Protein AF-A0A813IZZ0-F1 (afdb_monomer_lite)

Sequence (102 aa):
MAHFTDDGGKHEEIWGSPALDIMADRASTDIAKKVVMKDGRALLHADDNVKEDRDIVIRAVQENAESFMFASEELRADREVALLAVTGLGETLRLVALHLME

Radius of gyration: 22.54 Å; chains: 1; bounding box: 36×24×81 Å

pLDDT: mean 70.45, std 17.25, range [42.81, 94.0]

Secondary structure (DSSP, 8-state):
--------------S--HHHHHHHHHHHHHHHHHHHTT-GGGGGGS-HHHHS-HHHHHHHHHH-GGGGGGS-HHHHH-HHHHHHHHH-SSSTHHHHHHHTT-

Structure (mmCIF, N/CA/C/O backbone):
data_AF-A0A813IZZ0-F1
#
_entry.id   AF-A0A813IZZ0-F1
#
loop_
_atom_site.group_PDB
_atom_site.id
_atom_site.type_symbol
_atom_site.label_atom_id
_atom_site.label_alt_id
_atom_site.label_comp_id
_atom_site.label_asym_id
_atom_site.label_entity_id
_atom_site.label_seq_id
_atom_site.pdbx_PDB_ins_code
_atom_site.Cartn_x
_atom_site.Cartn_y
_atom_site.Cartn_z
_atom_site.occupancy
_atom_site.B_iso_or_equiv
_atom_site.auth_seq_id
_atom_site.auth_comp_id
_atom_site.auth_asym_id
_atom_site.auth_atom_id
_atom_site.pdbx_PDB_model_num
ATOM 1 N N . MET A 1 1 ? 19.513 2.495 -69.067 1.00 47.94 1 MET A N 1
ATOM 2 C CA . MET A 1 1 ? 18.042 2.385 -69.027 1.00 47.94 1 MET A CA 1
ATOM 3 C C . MET A 1 1 ? 17.700 0.941 -68.730 1.00 47.94 1 MET A C 1
ATOM 5 O O . MET A 1 1 ? 17.898 0.098 -69.591 1.00 47.94 1 MET A O 1
ATOM 9 N N . ALA A 1 2 ? 17.282 0.659 -67.502 1.00 42.81 2 ALA A N 1
ATOM 10 C CA . ALA A 1 2 ? 16.721 -0.627 -67.120 1.00 42.81 2 ALA A CA 1
ATOM 11 C C . ALA A 1 2 ? 15.501 -0.327 -66.253 1.00 42.81 2 ALA A C 1
ATOM 13 O O . ALA A 1 2 ? 15.612 0.348 -65.232 1.00 42.81 2 ALA A O 1
ATOM 14 N N . HIS A 1 3 ? 14.346 -0.757 -66.751 1.00 45.41 3 HIS A N 1
ATOM 15 C CA . HIS A 1 3 ? 13.090 -0.800 -66.025 1.00 45.41 3 HIS A CA 1
ATOM 16 C C . HIS A 1 3 ? 13.259 -1.712 -64.807 1.00 45.41 3 HIS A C 1
ATOM 18 O O . HIS A 1 3 ? 13.607 -2.879 -64.967 1.00 45.41 3 HIS A O 1
ATOM 24 N N . PHE A 1 4 ? 12.970 -1.187 -63.621 1.00 44.97 4 PHE A N 1
ATOM 25 C CA . PHE A 1 4 ? 12.551 -1.990 -62.481 1.00 44.97 4 PHE A C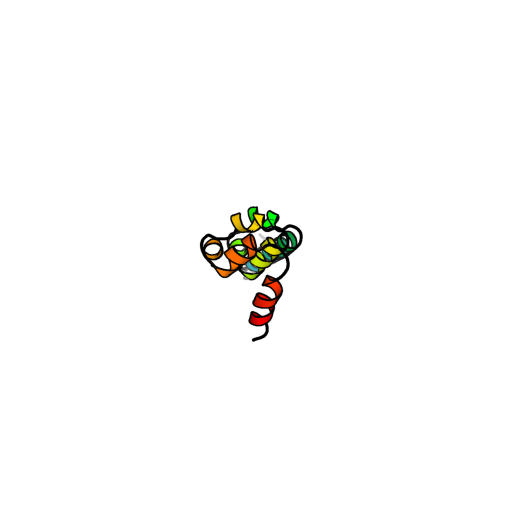A 1
ATOM 26 C C . PHE A 1 4 ? 11.119 -1.577 -62.169 1.00 44.97 4 PHE A C 1
ATOM 28 O O . PHE A 1 4 ? 10.809 -0.394 -62.043 1.00 44.97 4 PHE A O 1
ATOM 35 N N . THR A 1 5 ? 10.241 -2.567 -62.186 1.00 48.62 5 THR A N 1
ATOM 36 C CA . THR A 1 5 ? 8.821 -2.455 -61.885 1.00 48.62 5 THR A CA 1
ATOM 37 C C . THR A 1 5 ? 8.666 -2.098 -60.411 1.00 48.62 5 THR A C 1
ATOM 39 O O . THR A 1 5 ? 8.964 -2.924 -59.551 1.00 48.62 5 THR A O 1
ATOM 42 N N . ASP A 1 6 ? 8.225 -0.872 -60.138 1.00 50.12 6 ASP A N 1
ATOM 43 C CA . ASP A 1 6 ? 7.666 -0.467 -58.846 1.00 50.12 6 ASP A CA 1
ATOM 44 C C . ASP A 1 6 ? 6.273 -1.105 -58.745 1.00 50.12 6 ASP A C 1
ATOM 46 O O . ASP A 1 6 ? 5.251 -0.513 -59.093 1.00 50.12 6 ASP A O 1
ATOM 50 N N . ASP A 1 7 ? 6.264 -2.407 -58.451 1.00 47.16 7 ASP A N 1
ATOM 51 C CA . ASP A 1 7 ? 5.048 -3.145 -58.138 1.00 47.16 7 ASP A CA 1
ATOM 52 C C . ASP A 1 7 ? 4.567 -2.617 -56.788 1.00 47.16 7 ASP A C 1
ATOM 54 O O . ASP A 1 7 ? 5.323 -2.640 -55.818 1.00 47.16 7 ASP A O 1
ATOM 58 N N . GLY A 1 8 ? 3.349 -2.071 -56.765 1.00 50.72 8 GLY A N 1
ATOM 59 C CA . GLY A 1 8 ? 2.727 -1.352 -55.652 1.00 50.72 8 GLY A CA 1
ATOM 60 C C . GLY A 1 8 ? 2.453 -2.196 -54.404 1.00 50.72 8 GLY A C 1
ATOM 61 O O . GLY A 1 8 ? 1.342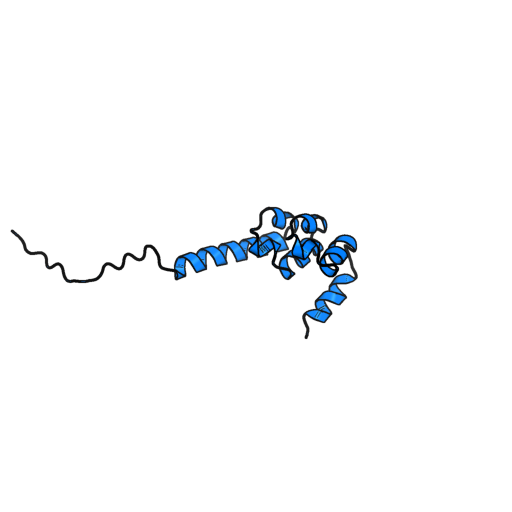 -2.192 -53.870 1.00 50.72 8 GLY A O 1
ATOM 62 N N . GLY A 1 9 ? 3.467 -2.892 -53.905 1.00 45.03 9 GLY A N 1
ATOM 63 C CA . GLY A 1 9 ? 3.528 -3.423 -52.564 1.00 45.03 9 GLY A CA 1
ATOM 64 C C . GLY A 1 9 ? 3.746 -2.260 -51.619 1.00 45.03 9 GLY A C 1
ATOM 65 O O . GLY A 1 9 ? 4.846 -1.728 -51.508 1.00 45.03 9 GLY A O 1
ATOM 66 N N . LYS A 1 10 ? 2.672 -1.860 -50.940 1.00 47.19 10 LYS A N 1
ATOM 67 C CA . LYS A 1 10 ? 2.740 -1.037 -49.738 1.00 47.19 10 LYS A CA 1
ATOM 68 C C . LYS A 1 10 ? 3.829 -1.634 -48.845 1.00 47.19 10 LYS A C 1
ATOM 70 O O . LYS A 1 10 ? 3.612 -2.666 -48.215 1.00 47.19 10 LYS A O 1
ATOM 75 N N . HIS A 1 11 ? 5.000 -1.007 -48.809 1.00 44.84 11 HIS A N 1
ATOM 76 C CA . HIS A 1 11 ? 5.886 -1.135 -47.669 1.00 44.84 11 HIS A CA 1
ATOM 77 C C . HIS A 1 11 ? 5.127 -0.482 -46.514 1.00 44.84 11 HIS A C 1
ATOM 79 O O . HIS A 1 11 ? 5.275 0.703 -46.239 1.00 44.84 11 HIS A O 1
ATOM 85 N N . GLU A 1 12 ? 4.227 -1.244 -45.894 1.00 45.16 12 GLU A N 1
ATOM 86 C CA . GLU A 1 12 ? 3.775 -0.956 -44.546 1.00 45.16 12 GLU A CA 1
ATOM 87 C C . GLU A 1 12 ? 5.017 -1.137 -43.675 1.00 45.16 12 GLU A C 1
ATOM 89 O O . GLU A 1 12 ? 5.334 -2.230 -43.210 1.00 45.16 12 GLU A O 1
ATOM 94 N N . GLU A 1 13 ? 5.795 -0.060 -43.555 1.00 45.91 13 GLU A N 1
ATOM 95 C CA . GLU A 1 13 ? 6.746 0.121 -42.475 1.00 45.91 13 GLU A CA 1
ATOM 96 C C . GLU A 1 13 ? 5.991 -0.156 -41.177 1.00 45.91 13 GLU A C 1
ATOM 98 O O . GLU A 1 13 ? 5.206 0.657 -40.690 1.00 45.91 13 GLU A O 1
ATOM 103 N N . ILE A 1 14 ? 6.219 -1.345 -40.623 1.00 50.97 14 ILE A N 1
ATOM 104 C CA . ILE A 1 14 ? 5.777 -1.753 -39.293 1.00 50.97 14 ILE A CA 1
ATOM 105 C C . ILE A 1 14 ? 6.649 -1.000 -38.269 1.00 50.97 14 ILE A C 1
ATOM 107 O O . ILE A 1 14 ? 7.393 -1.596 -37.503 1.00 50.97 14 ILE A O 1
ATOM 111 N N . TRP A 1 15 ? 6.622 0.332 -38.296 1.00 44.47 15 TRP A N 1
ATOM 112 C CA . TRP A 1 15 ? 7.303 1.221 -37.347 1.00 44.47 15 TRP A CA 1
ATOM 113 C C . TRP A 1 15 ? 6.273 1.975 -36.501 1.00 44.47 15 TRP A C 1
ATOM 115 O O . TRP A 1 15 ? 6.354 3.182 -36.301 1.00 44.47 15 TRP A O 1
ATOM 125 N N . GLY A 1 16 ? 5.262 1.248 -36.024 1.00 48.22 16 GLY A N 1
ATOM 126 C CA . GLY A 1 16 ? 4.205 1.837 -35.202 1.00 48.22 16 GLY A CA 1
ATOM 127 C C . GLY A 1 16 ? 2.951 0.986 -35.067 1.00 48.22 16 GLY A C 1
ATOM 128 O O . GLY A 1 16 ? 1.854 1.532 -35.010 1.00 48.22 16 GLY A O 1
ATOM 129 N N . SER A 1 17 ? 3.059 -0.349 -35.058 1.00 52.06 17 SER A N 1
ATOM 130 C CA . SER A 1 17 ? 1.896 -1.170 -34.711 1.00 52.06 17 SER A CA 1
ATOM 131 C C . SER A 1 17 ? 1.520 -0.910 -33.248 1.00 52.06 17 SER A C 1
ATOM 133 O O . SER A 1 17 ? 2.339 -1.207 -32.378 1.00 52.06 17 SER A O 1
ATOM 135 N N . PRO A 1 18 ? 0.282 -0.473 -32.938 1.00 53.72 18 PRO A N 1
ATOM 136 C CA . PRO A 1 18 ? -0.165 -0.274 -31.554 1.00 53.72 18 PRO A CA 1
ATOM 137 C C . PRO A 1 18 ? -0.018 -1.539 -30.694 1.00 53.72 18 PRO A C 1
ATOM 139 O O . PRO A 1 18 ? 0.115 -1.474 -29.478 1.00 53.72 18 PRO A O 1
ATOM 142 N N . ALA A 1 19 ? -0.006 -2.713 -31.333 1.00 52.78 19 ALA A N 1
ATOM 143 C CA . ALA A 1 19 ? 0.214 -3.995 -30.676 1.00 52.78 19 ALA A CA 1
ATOM 144 C C . ALA A 1 19 ? 1.611 -4.141 -30.033 1.00 52.78 19 ALA A C 1
ATOM 146 O O . ALA A 1 19 ? 1.727 -4.851 -29.037 1.00 52.78 19 ALA A O 1
ATOM 147 N N . LEU A 1 20 ? 2.651 -3.483 -30.566 1.00 51.66 20 LEU A N 1
ATOM 148 C CA . LEU A 1 20 ? 4.017 -3.525 -30.021 1.00 51.66 20 LEU A CA 1
ATOM 149 C C . LEU A 1 20 ? 4.165 -2.611 -28.793 1.00 51.66 20 LEU A C 1
ATOM 151 O O . LEU A 1 20 ? 4.736 -3.048 -27.793 1.00 51.66 20 LEU A O 1
ATOM 155 N N . ASP A 1 21 ? 3.565 -1.416 -28.820 1.00 54.59 21 ASP A N 1
ATOM 156 C CA . ASP A 1 21 ? 3.534 -0.500 -27.666 1.00 54.59 21 ASP A CA 1
ATOM 157 C C . ASP A 1 21 ? 2.757 -1.097 -26.483 1.00 54.59 21 ASP A C 1
ATOM 159 O O . ASP A 1 21 ? 3.217 -1.055 -25.343 1.00 54.59 21 ASP A O 1
ATOM 163 N N . ILE A 1 22 ? 1.619 -1.752 -26.745 1.00 54.41 22 ILE A N 1
ATOM 164 C CA . ILE A 1 22 ? 0.806 -2.375 -25.687 1.00 54.41 22 ILE A CA 1
ATOM 165 C C . ILE A 1 22 ? 1.542 -3.553 -25.016 1.00 54.41 22 ILE A C 1
ATOM 167 O O . ILE A 1 22 ? 1.336 -3.816 -23.831 1.00 54.41 22 ILE A O 1
ATOM 171 N N . MET A 1 23 ? 2.393 -4.291 -25.740 1.00 51.41 23 MET A N 1
ATOM 172 C CA . MET A 1 23 ? 3.144 -5.417 -25.164 1.00 51.41 23 MET A CA 1
ATOM 173 C C . MET A 1 23 ? 4.337 -4.965 -24.314 1.00 51.41 23 MET A C 1
ATOM 175 O O . MET A 1 23 ? 4.607 -5.586 -23.285 1.00 51.41 23 MET A O 1
ATOM 179 N N . ALA A 1 24 ? 5.023 -3.890 -24.713 1.00 52.22 24 ALA A N 1
ATOM 180 C CA . ALA A 1 24 ? 6.140 -3.330 -23.953 1.00 52.22 24 ALA A CA 1
ATOM 181 C C . ALA A 1 24 ? 5.681 -2.749 -22.602 1.00 52.22 24 ALA A C 1
ATOM 183 O O . ALA A 1 24 ? 6.324 -2.979 -21.573 1.00 52.22 24 ALA A O 1
ATOM 184 N N . ASP A 1 25 ? 4.528 -2.080 -22.591 1.00 56.25 25 ASP A N 1
ATOM 185 C CA . ASP A 1 25 ? 3.927 -1.501 -21.387 1.00 56.25 25 ASP A CA 1
ATOM 186 C C . ASP A 1 25 ? 3.438 -2.581 -20.399 1.00 56.25 25 ASP A C 1
ATOM 188 O O . ASP A 1 25 ? 3.743 -2.553 -19.202 1.00 56.25 25 ASP A O 1
ATOM 192 N N . ARG A 1 26 ? 2.783 -3.634 -20.915 1.00 56.84 26 ARG A N 1
ATOM 193 C CA . ARG A 1 26 ? 2.318 -4.772 -20.100 1.00 56.84 26 ARG A CA 1
ATOM 194 C C . ARG A 1 26 ? 3.464 -5.570 -19.486 1.00 56.84 26 ARG A C 1
ATOM 196 O O . ARG A 1 26 ? 3.408 -5.896 -18.303 1.00 56.84 26 ARG A O 1
ATOM 203 N N . ALA A 1 27 ? 4.518 -5.847 -20.254 1.00 57.84 27 ALA A N 1
ATOM 204 C CA . ALA A 1 27 ? 5.676 -6.586 -19.752 1.00 57.84 27 ALA A CA 1
ATOM 205 C C . ALA A 1 27 ? 6.413 -5.821 -18.635 1.00 57.84 27 ALA A C 1
ATOM 207 O O . ALA A 1 27 ? 6.845 -6.429 -17.653 1.00 57.84 27 ALA A O 1
ATOM 208 N N . SER A 1 28 ? 6.514 -4.495 -18.761 1.00 59.16 28 SER A N 1
ATOM 209 C CA . SER A 1 28 ? 7.123 -3.617 -17.750 1.00 59.16 28 SER A CA 1
ATOM 210 C C . SER A 1 28 ? 6.273 -3.563 -16.480 1.00 59.16 28 SER A C 1
ATOM 212 O O . SER A 1 28 ? 6.792 -3.728 -15.372 1.00 59.16 28 SER A O 1
ATOM 214 N N . THR A 1 29 ? 4.952 -3.467 -16.651 1.00 63.28 29 THR A N 1
ATOM 215 C CA . THR A 1 29 ? 3.976 -3.527 -15.560 1.00 63.28 29 THR A CA 1
ATOM 216 C C . THR A 1 29 ? 4.085 -4.846 -14.790 1.00 63.28 29 THR A C 1
ATOM 218 O O . THR A 1 29 ? 4.223 -4.830 -13.570 1.00 63.28 29 THR A O 1
ATOM 221 N N . ASP A 1 30 ? 4.110 -5.996 -15.471 1.00 72.56 30 ASP A N 1
ATOM 222 C CA . ASP A 1 30 ? 4.200 -7.320 -14.834 1.00 72.56 30 ASP A CA 1
ATOM 223 C C . ASP A 1 30 ? 5.491 -7.529 -14.028 1.00 72.56 30 ASP A C 1
ATOM 225 O O . ASP A 1 30 ? 5.489 -8.205 -12.991 1.00 72.56 30 ASP A O 1
ATOM 229 N N . ILE A 1 31 ? 6.609 -6.960 -14.488 1.00 71.50 31 ILE A N 1
ATOM 230 C CA . ILE A 1 31 ? 7.873 -6.987 -13.745 1.00 71.50 31 ILE A CA 1
ATOM 231 C C . ILE A 1 31 ? 7.754 -6.113 -12.496 1.00 71.50 31 ILE A C 1
ATOM 233 O O . ILE A 1 31 ? 8.085 -6.589 -11.409 1.00 71.50 31 ILE A O 1
ATOM 237 N N . ALA A 1 32 ? 7.220 -4.893 -12.617 1.00 68.62 32 ALA A N 1
ATOM 238 C CA . ALA A 1 32 ? 6.998 -4.006 -11.478 1.00 68.62 32 ALA A CA 1
ATOM 239 C C . ALA A 1 32 ? 6.113 -4.670 -10.408 1.00 68.62 32 ALA A C 1
ATOM 241 O O . ALA A 1 32 ? 6.505 -4.709 -9.240 1.00 68.62 32 ALA A O 1
ATOM 242 N N . LYS A 1 33 ? 5.004 -5.323 -10.802 1.00 73.38 33 LYS A N 1
ATOM 243 C CA . LYS A 1 33 ? 4.146 -6.086 -9.871 1.00 73.38 33 LYS A CA 1
ATOM 244 C C . LYS A 1 33 ? 4.948 -7.151 -9.116 1.00 73.38 33 LYS A C 1
ATOM 246 O O . LYS A 1 33 ? 4.849 -7.274 -7.897 1.00 73.38 33 LYS A O 1
ATOM 251 N N . LYS A 1 34 ? 5.773 -7.928 -9.827 1.00 79.31 34 LYS A N 1
ATOM 252 C CA . LYS A 1 34 ? 6.586 -9.003 -9.229 1.00 79.31 34 LYS A CA 1
ATOM 253 C C . LYS A 1 34 ? 7.665 -8.493 -8.280 1.00 79.31 34 LYS A C 1
ATOM 255 O O . LYS A 1 34 ? 7.985 -9.198 -7.326 1.00 79.31 34 LYS A O 1
ATOM 260 N N . VAL A 1 35 ? 8.241 -7.324 -8.550 1.00 79.88 35 VAL A N 1
ATOM 261 C CA . VAL A 1 35 ? 9.268 -6.724 -7.691 1.00 79.88 35 VAL A CA 1
ATOM 262 C C . VAL A 1 35 ? 8.631 -6.181 -6.413 1.00 79.88 35 VAL A C 1
ATOM 264 O O . VAL A 1 35 ? 9.101 -6.521 -5.332 1.00 79.88 35 VAL A O 1
ATOM 267 N N . VAL A 1 36 ? 7.513 -5.455 -6.522 1.00 80.00 36 VAL A N 1
ATOM 268 C CA . VAL A 1 36 ? 6.763 -4.938 -5.362 1.00 80.00 36 VAL A CA 1
ATOM 269 C C . VAL A 1 36 ? 6.296 -6.062 -4.434 1.00 80.00 36 VAL A C 1
ATOM 271 O O . VAL A 1 36 ? 6.370 -5.931 -3.218 1.00 80.00 36 VAL A O 1
ATOM 274 N N . MET A 1 37 ? 5.888 -7.207 -4.989 1.00 76.88 37 MET A N 1
ATOM 275 C CA . MET A 1 37 ? 5.506 -8.376 -4.184 1.00 76.88 37 MET A CA 1
ATOM 276 C C . MET A 1 37 ? 6.667 -9.039 -3.425 1.00 76.88 37 MET A C 1
ATOM 278 O O . MET A 1 37 ? 6.408 -9.849 -2.543 1.00 76.88 37 MET A O 1
ATOM 282 N N . LYS A 1 38 ? 7.928 -8.779 -3.790 1.00 81.81 38 LYS A N 1
ATOM 283 C CA . LYS A 1 38 ? 9.111 -9.327 -3.098 1.00 81.81 38 LYS A CA 1
ATOM 284 C C . LYS A 1 38 ? 9.764 -8.320 -2.160 1.00 81.81 38 LYS A C 1
ATOM 286 O O . LYS A 1 38 ? 10.455 -8.719 -1.230 1.00 81.81 38 LYS A O 1
ATOM 291 N N . ASP A 1 39 ? 9.599 -7.040 -2.460 1.00 83.69 39 ASP A N 1
ATOM 292 C CA . ASP A 1 39 ? 10.048 -5.927 -1.642 1.00 83.69 39 ASP A CA 1
ATOM 293 C C . ASP A 1 39 ? 9.011 -4.812 -1.754 1.00 83.69 39 ASP A C 1
ATOM 295 O O . ASP A 1 39 ? 8.971 -4.081 -2.748 1.00 83.69 39 ASP A O 1
ATOM 299 N N . GLY A 1 40 ? 8.181 -4.663 -0.719 1.00 81.31 40 GLY A N 1
ATOM 300 C CA . GLY A 1 40 ? 7.147 -3.631 -0.681 1.00 81.31 40 GLY A CA 1
ATOM 301 C C . GLY A 1 40 ? 7.699 -2.218 -0.904 1.00 81.31 40 GLY A C 1
ATOM 302 O O . GLY A 1 40 ? 7.001 -1.360 -1.441 1.00 81.31 40 GLY A O 1
ATOM 303 N N . ARG A 1 41 ? 8.978 -1.955 -0.592 1.00 87.44 41 ARG A N 1
ATOM 304 C CA . ARG A 1 41 ? 9.605 -0.640 -0.821 1.00 87.44 41 ARG A CA 1
ATOM 305 C C . ARG A 1 41 ? 9.792 -0.315 -2.296 1.00 87.44 41 ARG A C 1
ATOM 307 O O . ARG A 1 41 ? 9.921 0.860 -2.636 1.00 87.44 41 ARG A O 1
ATOM 314 N N . ALA A 1 42 ? 9.769 -1.315 -3.176 1.00 87.69 42 ALA A N 1
ATOM 315 C CA . ALA A 1 42 ? 9.839 -1.093 -4.614 1.00 87.69 42 ALA A CA 1
ATOM 316 C C . ALA A 1 42 ? 8.646 -0.283 -5.144 1.00 87.69 42 ALA A C 1
ATOM 318 O O . ALA A 1 42 ? 8.745 0.289 -6.229 1.00 87.69 42 ALA A O 1
ATOM 319 N N . LEU A 1 43 ? 7.566 -0.155 -4.360 1.00 87.31 43 LEU A N 1
ATOM 320 C CA . LEU A 1 43 ? 6.436 0.715 -4.676 1.00 87.31 43 LEU A CA 1
ATOM 321 C C . LEU A 1 43 ? 6.866 2.181 -4.877 1.00 87.31 43 LEU A C 1
ATOM 323 O O . LEU A 1 43 ? 6.276 2.871 -5.698 1.00 87.31 43 LEU A O 1
ATOM 327 N N . LEU A 1 44 ? 7.944 2.641 -4.226 1.00 90.00 44 LEU A N 1
ATOM 328 C CA . LEU A 1 44 ? 8.532 3.971 -4.452 1.00 90.00 44 LEU A CA 1
ATOM 329 C C . LEU A 1 44 ? 8.857 4.228 -5.934 1.00 90.00 44 LEU A C 1
ATOM 331 O O . LEU A 1 44 ? 8.626 5.328 -6.441 1.00 90.00 44 LEU A O 1
ATOM 335 N N . HIS A 1 45 ? 9.398 3.215 -6.613 1.00 87.81 45 HIS A N 1
ATOM 336 C CA . HIS A 1 45 ? 9.883 3.302 -7.991 1.00 87.81 45 HIS A CA 1
ATOM 337 C C . HIS A 1 45 ? 8.839 2.899 -9.029 1.00 87.81 45 HIS A C 1
ATOM 339 O O . HIS A 1 45 ? 9.117 2.984 -10.221 1.00 87.81 45 HIS A 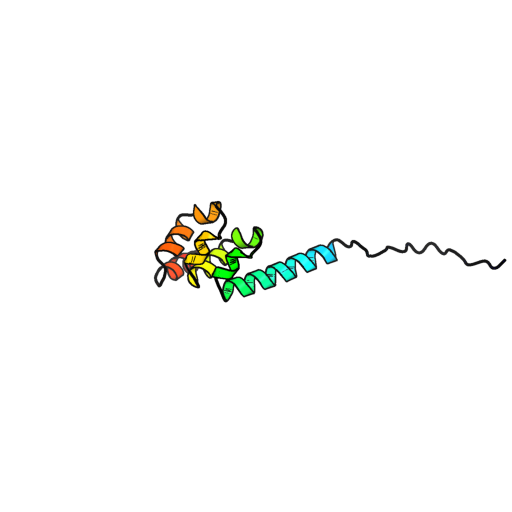O 1
ATOM 345 N N . ALA A 1 46 ? 7.674 2.433 -8.589 1.00 86.94 46 ALA A N 1
ATOM 346 C CA . ALA A 1 46 ? 6.626 2.005 -9.491 1.00 86.94 46 ALA A CA 1
ATOM 347 C C . ALA A 1 46 ? 5.897 3.212 -10.104 1.00 86.94 46 ALA A C 1
ATOM 349 O O . ALA A 1 46 ? 5.809 4.280 -9.486 1.00 86.94 46 ALA A O 1
ATOM 350 N N . ASP A 1 47 ? 5.375 3.027 -11.311 1.00 88.62 47 ASP A N 1
ATOM 351 C CA . ASP A 1 47 ? 4.530 4.018 -11.974 1.00 88.62 47 ASP A CA 1
ATOM 352 C C . ASP A 1 47 ? 3.169 4.146 -11.278 1.00 88.62 47 ASP A C 1
ATOM 354 O O . ASP A 1 47 ? 2.765 3.285 -10.488 1.00 88.62 47 ASP A O 1
ATOM 358 N N . ASP A 1 48 ? 2.441 5.215 -11.596 1.00 87.44 48 ASP A N 1
ATOM 359 C CA . ASP A 1 48 ? 1.184 5.565 -10.925 1.00 87.44 48 ASP A CA 1
ATOM 360 C C . ASP A 1 48 ? 0.137 4.448 -11.034 1.00 87.44 48 ASP A C 1
ATOM 362 O O . ASP A 1 48 ? -0.468 4.082 -10.031 1.00 87.44 48 ASP A O 1
ATOM 366 N N . ASN A 1 49 ? 0.056 3.769 -12.187 1.00 87.19 49 ASN A N 1
ATOM 367 C CA . ASN A 1 49 ? -0.806 2.594 -12.383 1.00 87.19 49 ASN A CA 1
ATOM 368 C C . ASN A 1 49 ? -0.603 1.503 -11.315 1.00 87.19 49 ASN A C 1
ATOM 370 O O . ASN A 1 49 ? -1.536 0.785 -10.975 1.00 87.19 49 ASN A O 1
ATOM 374 N N . VAL A 1 50 ? 0.622 1.337 -10.810 1.00 86.69 50 VAL A N 1
ATOM 375 C CA . VAL A 1 50 ? 0.959 0.340 -9.783 1.00 86.69 50 VAL A CA 1
ATOM 376 C C . VAL A 1 50 ? 0.719 0.896 -8.378 1.00 86.69 50 VAL A C 1
ATOM 378 O O . VAL A 1 50 ? 0.319 0.150 -7.488 1.00 86.69 50 VAL A O 1
ATOM 381 N N . LYS A 1 51 ? 0.942 2.199 -8.172 1.00 90.06 51 LYS A N 1
ATOM 382 C CA . LYS A 1 51 ? 0.684 2.902 -6.902 1.00 90.06 51 LYS A CA 1
ATOM 383 C C . LYS A 1 51 ? -0.800 3.117 -6.617 1.00 90.06 51 LYS A C 1
ATOM 385 O O . LYS A 1 51 ? -1.151 3.323 -5.458 1.00 90.06 51 LYS A O 1
ATOM 390 N N . GLU A 1 52 ? -1.634 3.084 -7.650 1.00 90.81 52 GLU A N 1
ATOM 391 C CA . GLU A 1 52 ? -3.099 3.163 -7.600 1.00 90.81 52 GLU A CA 1
ATOM 392 C C . GLU A 1 52 ? -3.766 1.775 -7.597 1.00 90.81 52 GLU A C 1
ATOM 394 O O . GLU A 1 52 ? -4.949 1.648 -7.278 1.00 90.81 52 GLU A O 1
ATOM 399 N N . ASP A 1 53 ? -3.022 0.710 -7.919 1.00 89.38 53 ASP A N 1
ATOM 400 C CA . ASP A 1 53 ? -3.525 -0.664 -7.879 1.00 89.38 53 ASP A CA 1
ATOM 401 C C . ASP A 1 53 ? -3.621 -1.134 -6.421 1.00 89.38 53 ASP A C 1
ATOM 403 O O . ASP A 1 53 ? -2.632 -1.489 -5.767 1.00 89.38 53 ASP A O 1
ATOM 407 N N . ARG A 1 54 ? -4.853 -1.129 -5.909 1.00 86.38 54 ARG A N 1
ATOM 408 C CA . ARG A 1 54 ? -5.177 -1.465 -4.521 1.00 86.38 54 ARG A CA 1
ATOM 409 C C . ARG A 1 54 ? -4.601 -2.810 -4.085 1.00 86.38 54 ARG A C 1
ATOM 411 O O . ARG A 1 54 ? -4.047 -2.898 -2.991 1.00 86.38 54 ARG A O 1
ATOM 41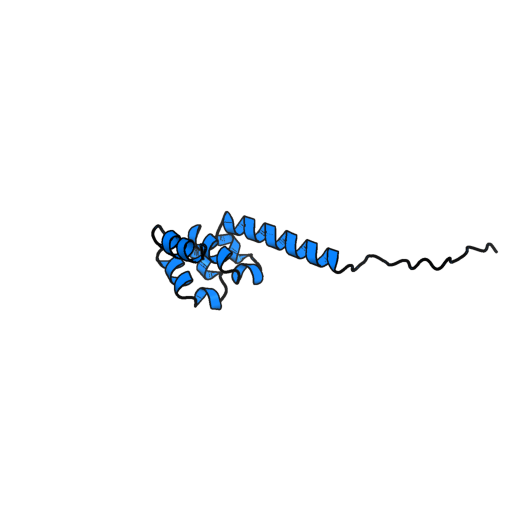8 N N . ASP A 1 55 ? -4.702 -3.845 -4.914 1.00 85.44 55 ASP A N 1
ATOM 419 C CA . ASP A 1 55 ? -4.246 -5.189 -4.548 1.00 85.44 55 ASP A CA 1
ATOM 420 C C . ASP A 1 55 ? -2.723 -5.248 -4.428 1.00 85.44 55 ASP A C 1
ATOM 422 O O . ASP A 1 55 ? -2.184 -5.919 -3.541 1.00 85.44 55 ASP A O 1
ATOM 426 N N . ILE A 1 56 ? -2.017 -4.519 -5.295 1.00 86.38 56 ILE A N 1
ATOM 427 C CA . ILE A 1 56 ? -0.560 -4.416 -5.231 1.00 86.38 56 ILE A CA 1
ATOM 428 C C . ILE A 1 56 ? -0.135 -3.641 -3.992 1.00 86.38 56 ILE A C 1
ATOM 430 O O . ILE A 1 56 ? 0.748 -4.107 -3.272 1.00 86.38 56 ILE A O 1
ATOM 434 N N . VAL A 1 57 ? -0.767 -2.500 -3.716 1.00 87.44 57 VAL A N 1
ATOM 435 C CA . VAL A 1 57 ? -0.469 -1.690 -2.530 1.00 87.44 57 VAL A CA 1
ATOM 436 C C . VAL A 1 57 ? -0.714 -2.488 -1.256 1.00 87.44 57 VAL A C 1
ATOM 438 O O . VAL A 1 57 ? 0.149 -2.516 -0.386 1.00 87.44 57 VAL A O 1
ATOM 441 N N . ILE A 1 58 ? -1.834 -3.206 -1.150 1.00 85.12 58 ILE A N 1
ATOM 442 C CA . ILE A 1 58 ? -2.118 -4.052 0.017 1.00 85.12 58 ILE A CA 1
ATOM 443 C C . ILE A 1 58 ? -1.020 -5.103 0.211 1.00 85.12 58 ILE A C 1
ATOM 445 O O . ILE A 1 58 ? -0.540 -5.281 1.330 1.00 85.12 58 ILE A O 1
ATOM 449 N N . ARG A 1 59 ? -0.584 -5.775 -0.861 1.00 84.31 59 ARG A N 1
ATOM 450 C CA . ARG A 1 59 ? 0.517 -6.751 -0.788 1.00 84.31 59 ARG A CA 1
ATOM 451 C C . ARG A 1 59 ? 1.845 -6.100 -0.403 1.00 84.31 59 ARG A C 1
ATOM 453 O O . ARG A 1 59 ? 2.564 -6.647 0.427 1.00 84.31 59 ARG A O 1
ATOM 460 N N . ALA A 1 60 ? 2.153 -4.930 -0.959 1.00 86.62 60 ALA A N 1
ATOM 461 C C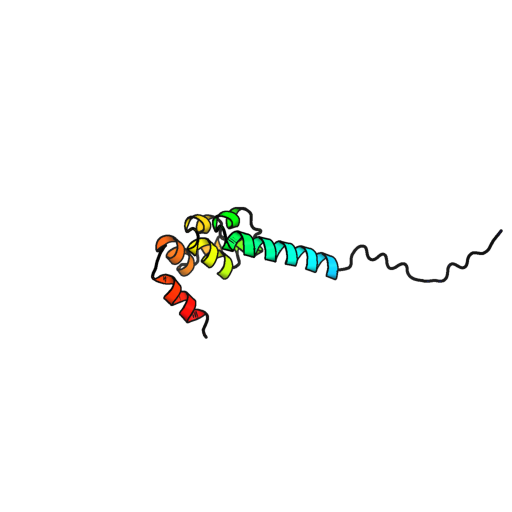A . ALA A 1 60 ? 3.351 -4.167 -0.620 1.00 86.62 60 ALA A CA 1
ATOM 462 C C . ALA A 1 60 ? 3.372 -3.801 0.869 1.00 86.62 60 ALA A C 1
ATOM 464 O O . ALA A 1 60 ? 4.397 -3.957 1.528 1.00 86.62 60 ALA A O 1
ATOM 465 N N . VAL A 1 61 ? 2.227 -3.367 1.404 1.00 86.00 61 VAL A N 1
ATOM 466 C CA . VAL A 1 61 ? 2.041 -2.984 2.810 1.00 86.00 61 VAL A CA 1
ATOM 467 C C . VAL A 1 61 ? 2.143 -4.189 3.742 1.00 86.00 61 VAL A C 1
ATOM 469 O O . VAL A 1 61 ? 2.710 -4.069 4.825 1.00 86.00 61 VAL A O 1
ATOM 472 N N . GLN A 1 62 ? 1.641 -5.352 3.321 1.00 82.12 62 GLN A N 1
ATOM 473 C CA . GLN A 1 62 ? 1.787 -6.608 4.064 1.00 82.12 62 GLN A CA 1
ATOM 474 C C . GLN A 1 62 ? 3.249 -7.053 4.184 1.00 82.12 62 GLN A C 1
ATOM 476 O O . GLN A 1 62 ? 3.649 -7.530 5.242 1.00 82.12 62 GLN A O 1
ATOM 481 N N . GLU A 1 63 ? 4.040 -6.889 3.123 1.00 84.88 63 GLU A N 1
ATOM 482 C CA . GLU A 1 63 ? 5.480 -7.173 3.155 1.00 84.88 63 GLU A CA 1
ATOM 483 C C . GLU A 1 63 ? 6.253 -6.105 3.939 1.00 84.88 63 GLU A C 1
ATOM 485 O O . GLU A 1 63 ? 7.142 -6.411 4.732 1.00 84.88 63 GLU A O 1
ATOM 490 N N . ASN A 1 64 ? 5.917 -4.832 3.732 1.00 85.75 64 ASN A N 1
ATOM 491 C CA . ASN A 1 64 ? 6.512 -3.716 4.445 1.00 85.75 64 ASN A CA 1
ATOM 492 C C . ASN A 1 64 ? 5.512 -2.567 4.596 1.00 85.75 64 ASN A C 1
ATOM 494 O O . ASN A 1 64 ? 5.221 -1.858 3.632 1.00 85.75 64 ASN A O 1
ATOM 498 N N . ALA A 1 65 ? 5.064 -2.318 5.826 1.00 85.12 65 ALA A N 1
ATOM 499 C CA . ALA A 1 65 ? 4.110 -1.260 6.144 1.00 85.12 65 ALA A CA 1
ATOM 500 C C . ALA A 1 65 ? 4.579 0.147 5.725 1.00 85.12 65 ALA A C 1
ATOM 502 O O . ALA A 1 65 ? 3.750 0.989 5.382 1.00 85.12 65 ALA A O 1
ATOM 503 N N . GLU A 1 66 ? 5.893 0.402 5.679 1.00 85.75 66 GLU A N 1
ATOM 504 C CA . GLU A 1 66 ? 6.438 1.684 5.210 1.00 85.75 66 GLU A CA 1
ATOM 505 C C . GLU A 1 66 ? 6.109 1.948 3.738 1.00 85.75 66 GLU A C 1
ATOM 507 O O . GLU A 1 66 ? 6.032 3.102 3.331 1.00 85.75 66 GLU A O 1
ATOM 512 N N . SER A 1 67 ? 5.854 0.908 2.937 1.00 88.75 67 SER A N 1
ATOM 513 C CA . SER A 1 67 ? 5.484 1.074 1.528 1.00 88.75 67 SER A CA 1
ATOM 514 C C . SER A 1 67 ? 4.193 1.871 1.329 1.00 88.75 67 SER A C 1
ATOM 516 O O . SER A 1 67 ? 4.046 2.534 0.305 1.00 88.75 67 SER A O 1
ATOM 518 N N . PHE A 1 68 ? 3.302 1.896 2.328 1.00 88.88 68 PHE A N 1
ATOM 519 C CA . PHE A 1 68 ? 2.050 2.653 2.298 1.00 88.88 68 PHE A CA 1
ATOM 520 C C . PHE A 1 68 ? 2.258 4.137 1.974 1.00 88.88 68 PHE A C 1
ATOM 522 O O . PHE A 1 68 ? 1.425 4.752 1.312 1.00 88.88 68 PHE A O 1
ATOM 529 N N . MET A 1 69 ? 3.391 4.721 2.382 1.00 89.94 69 MET A N 1
ATOM 530 C CA . MET A 1 69 ? 3.689 6.130 2.112 1.00 89.94 69 MET A CA 1
ATOM 531 C C . MET A 1 69 ? 3.882 6.441 0.619 1.00 89.94 69 MET A C 1
ATOM 533 O O . MET A 1 69 ? 3.821 7.608 0.241 1.00 89.94 69 MET A O 1
ATOM 537 N N . PHE A 1 70 ? 4.118 5.418 -0.212 1.00 91.69 70 PHE A N 1
ATOM 538 C CA . PHE A 1 70 ? 4.336 5.543 -1.656 1.00 91.69 70 PHE A CA 1
ATOM 539 C C . PHE A 1 70 ? 3.096 5.219 -2.496 1.00 91.69 70 PHE A C 1
ATOM 541 O O . PHE A 1 70 ? 3.152 5.365 -3.716 1.00 91.69 70 PHE A O 1
ATOM 548 N N . ALA A 1 71 ? 2.002 4.781 -1.869 1.00 90.81 71 ALA A N 1
ATOM 549 C CA . ALA A 1 71 ? 0.727 4.584 -2.546 1.00 90.81 71 ALA A CA 1
ATOM 550 C C . ALA A 1 71 ? 0.106 5.924 -2.978 1.00 90.81 71 ALA A C 1
ATOM 552 O O . ALA A 1 71 ? 0.458 6.990 -2.451 1.00 90.81 71 ALA A O 1
ATOM 553 N N . SER A 1 72 ? -0.845 5.858 -3.915 1.00 94.00 72 SER A N 1
ATOM 554 C CA . SER A 1 72 ? -1.589 7.035 -4.372 1.00 94.00 72 SER A CA 1
ATOM 555 C C . SER A 1 72 ? -2.289 7.752 -3.210 1.00 94.00 72 SER A C 1
ATOM 557 O O . SER A 1 72 ? -2.509 7.184 -2.135 1.00 94.00 72 SER A O 1
ATOM 559 N N . GLU A 1 73 ? -2.625 9.029 -3.390 1.00 92.94 73 GLU A N 1
ATOM 560 C CA . GLU A 1 73 ? -3.281 9.803 -2.329 1.00 92.94 73 GLU A CA 1
ATOM 561 C C . GLU A 1 73 ? -4.647 9.213 -1.963 1.00 92.94 73 GLU A C 1
ATOM 563 O O . GLU A 1 73 ? -5.002 9.158 -0.786 1.00 92.94 73 GLU A O 1
ATOM 568 N N . GLU A 1 74 ? -5.369 8.702 -2.958 1.00 92.44 74 GLU A N 1
ATOM 569 C CA . GLU A 1 74 ? -6.664 8.044 -2.818 1.00 92.44 74 GLU A CA 1
ATOM 570 C C . GLU A 1 74 ? -6.552 6.790 -1.952 1.00 92.44 74 GLU A C 1
ATOM 572 O O . GLU A 1 74 ? -7.320 6.628 -1.005 1.00 92.44 74 GLU A O 1
ATOM 577 N N . LEU A 1 75 ? -5.562 5.930 -2.217 1.00 90.44 75 LEU A N 1
ATOM 578 C CA . LEU A 1 75 ? -5.340 4.723 -1.420 1.00 90.44 75 LEU A CA 1
ATOM 579 C C . LEU A 1 75 ? -4.772 5.031 -0.035 1.00 90.44 75 LEU A C 1
ATOM 581 O O . LEU A 1 75 ? -5.051 4.303 0.914 1.00 90.44 75 LEU A O 1
ATOM 585 N N . ARG A 1 76 ? -4.021 6.127 0.122 1.00 88.75 76 ARG A N 1
ATOM 586 C CA . ARG A 1 76 ? -3.604 6.599 1.450 1.00 88.75 76 ARG A CA 1
ATOM 587 C C . ARG A 1 76 ? -4.768 7.163 2.268 1.00 88.75 76 ARG A C 1
ATOM 589 O O . ARG A 1 76 ? -4.732 7.106 3.497 1.00 88.75 76 ARG A O 1
ATOM 596 N N . ALA A 1 77 ? -5.790 7.695 1.603 1.00 88.44 77 ALA A N 1
ATOM 597 C CA . ALA A 1 77 ? -7.030 8.148 2.224 1.00 88.44 77 ALA A CA 1
ATOM 598 C C . ALA A 1 77 ? -8.047 7.012 2.443 1.00 88.44 77 ALA A C 1
ATOM 600 O O . ALA A 1 77 ? -8.973 7.174 3.244 1.00 88.44 77 ALA A O 1
ATOM 601 N N . ASP A 1 78 ? -7.878 5.862 1.779 1.00 88.75 78 ASP A N 1
ATOM 602 C CA . ASP A 1 78 ? -8.683 4.666 2.020 1.00 88.75 78 ASP A CA 1
ATOM 603 C C . ASP A 1 78 ? -8.439 4.177 3.453 1.00 88.75 78 ASP A C 1
ATOM 605 O O . ASP A 1 78 ? -7.355 3.726 3.834 1.00 88.75 78 ASP A O 1
ATOM 609 N N . ARG A 1 79 ? -9.493 4.270 4.265 1.00 83.00 79 ARG A N 1
ATOM 610 C CA . ARG A 1 79 ? -9.474 3.887 5.674 1.00 83.00 79 ARG A CA 1
ATOM 611 C C . ARG A 1 79 ? -9.042 2.435 5.872 1.00 83.00 79 ARG A C 1
ATOM 613 O O . ARG A 1 79 ? -8.376 2.148 6.862 1.00 83.00 79 ARG A O 1
ATOM 620 N N . GLU A 1 80 ? -9.435 1.521 4.993 1.00 82.31 80 GLU A N 1
ATOM 621 C CA . GLU A 1 80 ? -9.081 0.106 5.105 1.00 82.31 80 GLU A CA 1
ATOM 622 C C . GLU A 1 80 ? -7.596 -0.119 4.822 1.00 82.31 80 GLU A C 1
ATOM 624 O O . GLU A 1 80 ? -6.932 -0.837 5.571 1.00 82.31 80 GLU A O 1
ATOM 629 N N . VAL A 1 81 ? -7.054 0.544 3.798 1.00 80.94 81 VAL A N 1
ATOM 630 C CA . VAL A 1 81 ? -5.630 0.448 3.436 1.00 80.94 81 VAL A CA 1
ATOM 631 C C . VAL A 1 81 ? -4.751 1.150 4.479 1.00 80.94 81 VAL A C 1
ATOM 633 O O . VAL A 1 81 ? -3.722 0.613 4.891 1.00 80.94 81 VAL A O 1
ATOM 636 N N . ALA A 1 82 ? -5.189 2.293 5.007 1.00 82.44 82 ALA A N 1
ATOM 637 C CA . ALA A 1 82 ? -4.513 2.971 6.110 1.00 82.44 82 ALA A CA 1
ATOM 638 C C . ALA A 1 82 ? -4.504 2.123 7.391 1.00 82.44 82 ALA A C 1
ATOM 640 O O . ALA A 1 82 ? -3.483 2.020 8.073 1.00 82.44 82 ALA A O 1
ATOM 641 N N . LEU A 1 83 ? -5.625 1.469 7.713 1.00 81.81 83 LEU A N 1
ATOM 642 C CA . LEU A 1 83 ? -5.693 0.552 8.850 1.00 81.81 83 LEU A CA 1
ATOM 643 C C . LEU A 1 83 ? -4.785 -0.660 8.649 1.00 81.81 83 LEU A C 1
ATOM 645 O O . LEU A 1 83 ? -4.132 -1.071 9.605 1.00 81.81 83 LEU A O 1
ATOM 649 N N . LEU A 1 84 ? -4.695 -1.205 7.434 1.00 78.94 84 LEU A N 1
ATOM 650 C CA . LEU A 1 84 ? -3.749 -2.270 7.092 1.00 78.94 84 LEU A CA 1
ATOM 651 C C . LEU A 1 84 ? -2.304 -1.863 7.412 1.00 78.94 84 LEU A C 1
ATOM 653 O O . LEU A 1 84 ? -1.600 -2.611 8.089 1.00 78.94 84 LEU A O 1
ATOM 657 N N . ALA A 1 85 ? -1.895 -0.658 7.009 1.00 79.00 85 ALA A N 1
ATOM 658 C CA . ALA A 1 85 ? -0.544 -0.154 7.245 1.00 79.00 85 ALA A CA 1
ATOM 659 C C . ALA A 1 85 ? -0.229 0.070 8.733 1.00 79.00 85 ALA A C 1
ATOM 661 O O . ALA A 1 85 ? 0.888 -0.181 9.176 1.00 79.00 85 ALA A O 1
ATOM 662 N N . VAL A 1 86 ? -1.215 0.506 9.523 1.00 79.00 86 VAL A N 1
ATOM 663 C CA . VAL A 1 86 ? -1.040 0.751 10.966 1.00 79.00 86 VAL A CA 1
ATOM 664 C C . VAL A 1 86 ? -1.114 -0.536 11.792 1.00 79.00 86 VAL A C 1
ATOM 666 O O . VAL A 1 86 ? -0.424 -0.660 12.801 1.00 79.00 86 VAL A O 1
ATOM 669 N N . THR A 1 87 ? -1.958 -1.492 11.397 1.00 73.50 87 THR A N 1
ATOM 670 C CA . THR A 1 87 ? -2.189 -2.725 12.175 1.00 73.50 87 THR A CA 1
ATOM 671 C C . THR A 1 87 ? -1.187 -3.830 11.861 1.00 73.50 87 THR A C 1
ATOM 673 O O . THR A 1 87 ? -1.027 -4.739 12.673 1.00 73.50 87 THR A O 1
ATOM 676 N N . GLY A 1 88 ? -0.458 -3.713 10.747 1.00 65.00 88 GLY A N 1
ATOM 677 C CA . GLY A 1 88 ? 0.819 -4.370 10.482 1.00 65.00 88 GLY A CA 1
ATOM 678 C C . GLY A 1 88 ? 0.787 -5.886 10.299 1.00 65.00 88 GLY A C 1
ATOM 679 O O . GLY A 1 88 ? 1.262 -6.384 9.291 1.00 65.00 88 GLY A O 1
ATOM 680 N N . LEU A 1 89 ? 0.330 -6.672 11.267 1.00 59.41 89 LEU A N 1
ATOM 681 C CA . LEU A 1 89 ? 0.770 -8.062 11.388 1.00 59.41 89 LEU A CA 1
ATOM 682 C C . LEU A 1 89 ? -0.299 -8.911 12.102 1.00 59.41 89 LEU A C 1
ATOM 684 O O . LEU A 1 89 ? -0.322 -8.981 13.326 1.00 59.41 89 LEU A O 1
ATOM 688 N N . GLY A 1 90 ? -1.175 -9.591 11.351 1.00 54.50 90 GLY A N 1
ATOM 689 C CA . GLY A 1 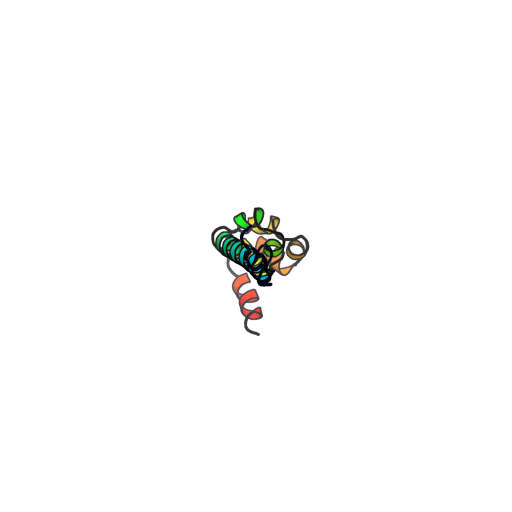90 ? -1.892 -10.780 11.850 1.00 54.50 90 GLY A CA 1
ATOM 690 C C . GLY A 1 90 ? -3.398 -10.869 11.575 1.00 54.50 90 GLY A C 1
ATOM 691 O O . GLY A 1 90 ? -3.866 -11.933 11.177 1.00 54.50 90 GLY A O 1
ATOM 692 N N . GLU A 1 91 ? -4.171 -9.794 11.751 1.00 53.69 91 GLU A N 1
ATOM 693 C CA . GLU A 1 91 ? -5.648 -9.890 11.725 1.00 53.69 91 GLU A CA 1
ATOM 694 C C . GLU A 1 91 ? -6.291 -9.536 10.376 1.00 53.69 91 GLU A C 1
ATOM 696 O O . GLU A 1 91 ? -7.354 -10.053 10.027 1.00 53.69 91 GLU A O 1
ATOM 701 N N . THR A 1 92 ? -5.642 -8.705 9.567 1.00 53.88 92 THR A N 1
ATOM 702 C CA . THR A 1 92 ? -6.314 -8.042 8.441 1.00 53.88 92 THR A CA 1
ATOM 703 C C . THR A 1 92 ? -6.399 -8.890 7.168 1.00 53.88 92 THR A C 1
ATOM 705 O O . THR A 1 92 ? -7.310 -8.697 6.362 1.00 53.88 92 THR A O 1
ATOM 708 N N . LEU A 1 93 ? -5.546 -9.914 7.018 1.00 55.44 93 LEU A N 1
ATOM 709 C CA . LEU A 1 93 ? -5.679 -10.917 5.947 1.00 55.44 93 LEU A CA 1
ATOM 710 C C . LEU A 1 93 ? -7.043 -11.621 5.990 1.00 55.44 93 LEU A C 1
ATOM 712 O O . LEU A 1 93 ? -7.576 -11.975 4.943 1.00 55.44 93 LEU A O 1
ATOM 716 N N . ARG A 1 94 ? -7.648 -11.775 7.178 1.00 54.75 94 ARG A N 1
ATOM 717 C CA . ARG A 1 94 ? -8.972 -12.396 7.321 1.00 54.75 94 ARG A CA 1
ATOM 718 C C . ARG A 1 94 ? -10.095 -11.524 6.751 1.00 54.75 94 ARG A C 1
ATOM 720 O O . ARG A 1 94 ? -11.064 -12.075 6.247 1.00 54.75 94 ARG A O 1
ATOM 727 N N . LEU A 1 95 ? -9.967 -10.197 6.811 1.00 50.84 95 LEU A N 1
ATOM 728 C CA . LEU A 1 95 ? -10.977 -9.262 6.302 1.00 50.84 95 LEU A CA 1
ATOM 729 C C . LEU A 1 95 ? -10.902 -9.112 4.778 1.00 50.84 95 LEU A C 1
ATOM 731 O O . LEU A 1 95 ? -11.928 -9.198 4.112 1.00 50.84 95 LEU A O 1
ATOM 735 N N . VAL A 1 96 ? -9.697 -8.975 4.214 1.00 52.62 96 VAL A N 1
ATOM 736 C CA . VAL A 1 96 ? -9.527 -8.849 2.753 1.00 52.62 96 VAL A CA 1
ATOM 737 C C . VAL A 1 96 ? -9.800 -10.180 2.039 1.00 52.62 96 VAL A C 1
ATOM 739 O O . VAL A 1 96 ? -10.427 -10.190 0.984 1.00 52.62 96 VAL A O 1
ATOM 742 N N . ALA A 1 97 ? -9.419 -11.322 2.631 1.00 55.00 97 ALA A N 1
ATOM 743 C CA . ALA A 1 97 ? -9.750 -12.637 2.072 1.00 55.00 97 ALA A CA 1
ATOM 744 C C . ALA A 1 97 ? -11.261 -12.924 2.068 1.00 55.00 97 ALA A C 1
ATOM 746 O O . ALA A 1 97 ? -11.720 -13.670 1.211 1.00 55.00 97 ALA A O 1
ATOM 747 N N . LEU A 1 98 ? -12.031 -12.334 2.991 1.00 51.25 98 LEU A N 1
ATOM 748 C CA . LEU A 1 98 ? -13.491 -12.454 3.000 1.00 51.25 98 LEU A CA 1
ATOM 749 C C . LEU A 1 98 ? -14.128 -11.675 1.839 1.00 51.25 98 LEU A C 1
ATOM 751 O O . LEU A 1 98 ? -15.127 -12.119 1.291 1.00 51.25 98 LEU A O 1
ATOM 755 N N . HIS A 1 99 ? -13.528 -10.551 1.444 1.00 54.81 99 HIS A N 1
ATOM 756 C CA . HIS A 1 99 ? -14.040 -9.688 0.378 1.00 54.81 99 HIS A CA 1
ATOM 757 C C . HIS A 1 99 ? -13.687 -10.179 -1.038 1.00 54.81 99 HIS A C 1
ATOM 759 O O . HIS A 1 99 ? -14.385 -9.862 -1.990 1.00 54.81 99 HIS A O 1
ATOM 765 N N . LEU A 1 100 ? -12.625 -10.978 -1.185 1.00 50.91 100 LEU A N 1
ATOM 766 C CA . LEU A 1 100 ? -12.204 -11.563 -2.469 1.00 50.91 100 LEU A CA 1
ATOM 767 C C . LEU A 1 100 ? -12.872 -12.921 -2.786 1.00 50.91 100 LEU A C 1
ATOM 769 O O . LEU A 1 100 ? -12.521 -13.546 -3.786 1.00 50.91 100 LEU A O 1
ATOM 773 N N . MET A 1 101 ? -13.785 -13.410 -1.935 1.00 50.81 101 MET A N 1
ATOM 774 C CA . MET A 1 101 ? -14.525 -14.670 -2.135 1.00 50.81 101 MET A CA 1
ATOM 775 C C . MET A 1 101 ? -16.017 -14.480 -2.482 1.00 50.81 101 MET A C 1
ATOM 777 O O . MET A 1 101 ? -16.743 -15.475 -2.519 1.00 50.81 101 MET A O 1
ATOM 781 N N . GLU A 1 102 ? -16.471 -13.250 -2.747 1.00 42.91 102 GLU A N 1
ATOM 782 C CA . GLU A 1 102 ? -17.804 -12.937 -3.306 1.00 42.91 102 GLU A CA 1
ATOM 783 C C . GLU A 1 102 ? -17.711 -12.578 -4.796 1.00 42.91 102 GLU A C 1
ATOM 785 O O . GLU A 1 102 ? -18.616 -13.004 -5.552 1.00 42.91 102 GLU A O 1
#

Foldseek 3Di:
DDDDDPPPDPPPPPPDDVVVVVVVVVVVVVVLLVVCLVALLSLQVDDLVQLAPLVSNLSSLQRPLVSLVSHDPVLVPPPLSVCSSVVHDDDSCVVVVVVVVD

InterPro domains:
  IPR025197 Domain of unknown function DUF4116 [PF13475] (30-76)

Organism: Polarella glacialis (NCBI:txid89957)